Protein AF-A0A2V8NR84-F1 (afdb_monomer_lite)

Foldseek 3Di:
DDPVLVVLLVVLQVLLVVLCVQLVVCVVVVNNVSNVVSNVSSVVSVVVSVCSVVVDPDDDPPPPPPPCPDDPDPDDDDDD

Structure (mmCIF, N/CA/C/O backbone):
data_AF-A0A2V8NR84-F1
#
_entry.id   AF-A0A2V8NR84-F1
#
loop_
_atom_site.group_PDB
_atom_site.id
_atom_site.type_symbol
_atom_site.label_atom_id
_atom_site.label_alt_id
_atom_site.label_comp_id
_atom_site.label_asym_id
_atom_site.label_entity_id
_atom_site.label_seq_id
_atom_site.pdbx_PDB_ins_code
_atom_site.Cartn_x
_atom_site.Cartn_y
_atom_site.Cartn_z
_atom_site.occupancy
_atom_site.B_iso_or_equiv
_atom_site.auth_seq_id
_atom_site.auth_comp_id
_atom_site.auth_asym_id
_atom_site.auth_atom_id
_atom_site.pdbx_PDB_model_num
ATOM 1 N N . MET A 1 1 ? -15.097 -0.859 19.060 1.00 70.69 1 MET A N 1
ATOM 2 C CA . MET A 1 1 ? -14.764 -0.214 17.781 1.00 70.69 1 MET A CA 1
ATOM 3 C C . MET A 1 1 ? -16.057 0.340 17.223 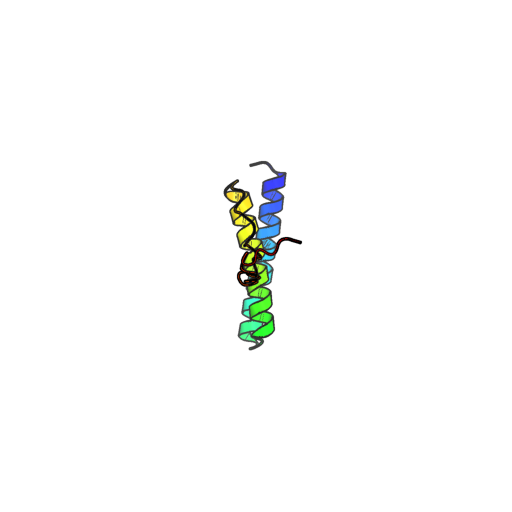1.00 70.69 1 MET A C 1
ATOM 5 O O . MET A 1 1 ? -17.030 -0.400 17.189 1.00 70.69 1 MET A O 1
ATOM 9 N N . ASP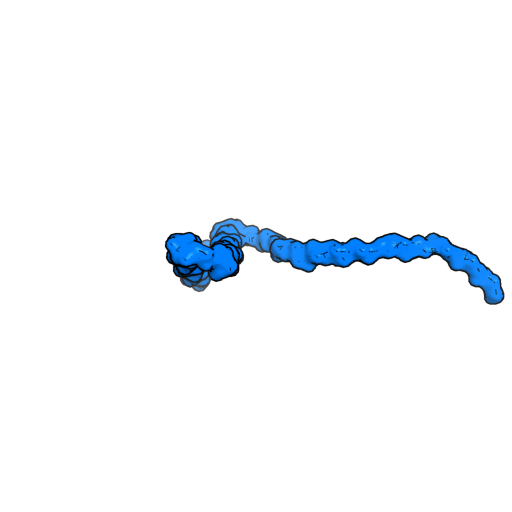 A 1 2 ? -16.105 1.639 16.958 1.00 87.31 2 ASP A N 1
ATOM 10 C CA . ASP A 1 2 ? -17.291 2.333 16.449 1.00 87.31 2 ASP A CA 1
ATOM 11 C C . ASP A 1 2 ? -17.445 2.161 14.927 1.00 87.31 2 ASP A C 1
ATOM 13 O O . ASP A 1 2 ? -16.472 1.876 14.224 1.00 87.31 2 ASP A O 1
ATOM 17 N N . ASP A 1 3 ? -18.673 2.338 14.426 1.00 88.56 3 ASP A N 1
ATOM 18 C CA . ASP A 1 3 ? -19.020 2.144 13.009 1.00 88.56 3 ASP A CA 1
ATOM 19 C C . ASP A 1 3 ? -18.199 3.046 12.078 1.00 88.56 3 ASP A C 1
ATOM 21 O O . ASP A 1 3 ? -17.825 2.637 10.978 1.00 88.56 3 ASP A O 1
ATOM 25 N N . HIS A 1 4 ? -17.851 4.248 12.540 1.00 87.88 4 HIS A N 1
ATOM 26 C CA . HIS A 1 4 ? -17.031 5.184 11.781 1.00 87.88 4 HIS A CA 1
ATOM 27 C C . HIS A 1 4 ? -15.581 4.693 11.646 1.00 87.88 4 HIS A C 1
ATOM 29 O O . HIS A 1 4 ? -15.023 4.692 10.549 1.00 87.88 4 HIS A O 1
ATOM 35 N N . THR A 1 5 ? -14.980 4.196 12.728 1.00 88.88 5 THR A N 1
ATOM 36 C CA . THR A 1 5 ? -13.655 3.558 12.693 1.00 88.88 5 THR A CA 1
ATOM 37 C C . THR A 1 5 ? -13.659 2.306 11.806 1.00 88.88 5 THR A C 1
ATOM 39 O O . THR A 1 5 ? -12.702 2.071 11.066 1.00 88.88 5 THR A O 1
ATOM 42 N N . GLN A 1 6 ? -14.743 1.522 11.804 1.00 90.38 6 GLN A N 1
ATOM 43 C CA . GLN A 1 6 ? -14.893 0.366 10.909 1.00 90.38 6 GLN A CA 1
ATOM 44 C C . GLN A 1 6 ? -14.951 0.764 9.432 1.00 90.38 6 GLN A C 1
ATOM 46 O O . GLN A 1 6 ? -14.302 0.126 8.599 1.00 90.38 6 GLN A O 1
ATOM 51 N N . GLU A 1 7 ? -15.687 1.823 9.102 1.00 93.62 7 GLU A N 1
ATOM 52 C CA . GLU A 1 7 ? -15.751 2.368 7.747 1.00 93.62 7 GLU A CA 1
ATOM 53 C C . GLU A 1 7 ? -14.378 2.874 7.277 1.00 93.62 7 GLU A C 1
ATOM 55 O O . GLU A 1 7 ? -13.939 2.536 6.174 1.00 93.62 7 GLU A O 1
ATOM 60 N N . GLN A 1 8 ? -13.647 3.594 8.137 1.00 92.06 8 GLN A N 1
ATOM 61 C CA . GLN A 1 8 ? -12.286 4.045 7.832 1.00 92.06 8 GLN A CA 1
ATOM 62 C C . GLN A 1 8 ? -11.329 2.874 7.585 1.00 92.06 8 GLN A C 1
ATOM 64 O O . GLN A 1 8 ? -10.568 2.894 6.616 1.00 92.06 8 GLN A O 1
ATOM 69 N N . ILE A 1 9 ? -11.379 1.826 8.414 1.00 92.69 9 ILE A N 1
ATOM 70 C CA . ILE A 1 9 ? -10.554 0.626 8.215 1.00 92.69 9 ILE A CA 1
ATOM 71 C C . ILE A 1 9 ? -10.854 -0.026 6.867 1.00 92.69 9 ILE A C 1
ATOM 73 O O . ILE A 1 9 ? -9.927 -0.391 6.141 1.00 92.69 9 ILE A O 1
ATOM 77 N N . ASN A 1 10 ? -12.130 -0.138 6.500 1.00 95.31 10 ASN A N 1
ATOM 78 C CA . ASN A 1 10 ? -12.523 -0.710 5.217 1.00 95.31 10 ASN A CA 1
ATOM 79 C C . ASN A 1 10 ? -12.003 0.129 4.039 1.00 95.31 10 ASN A C 1
ATOM 81 O O . ASN A 1 10 ? -11.476 -0.433 3.078 1.00 95.31 10 ASN A O 1
ATOM 85 N N . LEU A 1 11 ? -12.069 1.460 4.139 1.00 95.75 11 LEU A N 1
ATOM 86 C CA . LEU A 1 11 ? -11.523 2.370 3.132 1.00 95.75 11 LEU A CA 1
ATOM 87 C C . LEU A 1 11 ? -10.003 2.200 2.975 1.00 95.75 11 LEU A C 1
ATOM 89 O O . LEU A 1 11 ? -9.498 2.052 1.861 1.00 95.75 11 LEU A O 1
ATOM 93 N N . TYR A 1 12 ? -9.257 2.189 4.083 1.00 95.00 12 TYR A N 1
ATOM 94 C CA . TYR A 1 12 ? -7.803 2.033 4.037 1.00 95.00 12 TYR A CA 1
ATOM 95 C C . TYR A 1 12 ? -7.377 0.645 3.549 1.00 95.00 12 TYR A C 1
ATOM 97 O O . TYR A 1 12 ? -6.403 0.544 2.803 1.00 95.00 12 TYR A O 1
ATOM 105 N N . ARG A 1 13 ? -8.127 -0.414 3.879 1.00 95.12 13 ARG A N 1
ATOM 106 C CA . ARG A 1 13 ? -7.914 -1.757 3.314 1.00 95.12 13 ARG A CA 1
ATOM 107 C C . ARG A 1 13 ? -8.102 -1.779 1.804 1.00 95.12 13 ARG A C 1
ATOM 109 O O . ARG A 1 13 ? -7.238 -2.307 1.109 1.00 95.12 13 ARG A O 1
ATOM 116 N N . ALA A 1 14 ? -9.185 -1.185 1.303 1.00 96.94 14 ALA A N 1
ATOM 117 C CA . ALA A 1 14 ? -9.451 -1.115 -0.131 1.00 96.94 14 ALA A CA 1
ATOM 118 C C . ALA A 1 14 ? -8.330 -0.370 -0.876 1.00 96.94 14 ALA A C 1
ATOM 120 O O . ALA A 1 14 ? -7.856 -0.832 -1.913 1.00 96.94 14 ALA A O 1
ATOM 121 N N . ASN A 1 15 ? -7.834 0.734 -0.307 1.00 96.00 15 ASN A N 1
ATOM 122 C CA . ASN A 1 15 ? -6.692 1.459 -0.866 1.00 96.00 15 ASN A CA 1
ATOM 123 C C . ASN A 1 15 ? -5.406 0.622 -0.837 1.00 96.00 15 ASN A C 1
ATOM 125 O O . ASN A 1 15 ? -4.706 0.550 -1.845 1.00 96.00 15 ASN A O 1
ATOM 129 N N . ALA A 1 16 ? -5.101 -0.046 0.281 1.00 95.88 16 ALA A N 1
ATOM 130 C CA . ALA A 1 16 ? -3.925 -0.909 0.389 1.00 95.88 16 ALA A CA 1
ATOM 131 C C . ALA A 1 16 ? -3.934 -2.026 -0.667 1.00 95.88 16 ALA A C 1
ATOM 133 O O . ALA A 1 16 ? -2.908 -2.282 -1.295 1.00 95.88 16 ALA A O 1
ATOM 134 N N . GLN A 1 17 ? -5.094 -2.651 -0.889 1.00 97.44 17 GLN A N 1
ATOM 135 C CA . GLN A 1 17 ? -5.282 -3.674 -1.918 1.00 97.44 17 GLN A CA 1
ATOM 136 C C . GLN A 1 17 ? -5.092 -3.101 -3.322 1.00 97.44 17 GLN A C 1
ATOM 138 O O . GLN A 1 17 ? -4.269 -3.614 -4.070 1.00 97.44 17 GLN A O 1
ATOM 143 N N . SER A 1 18 ? -5.756 -1.987 -3.640 1.00 97.88 18 SER A N 1
ATOM 144 C CA . SER A 1 18 ? -5.646 -1.327 -4.947 1.00 97.88 18 SER A CA 1
ATOM 145 C C . SER A 1 18 ? -4.195 -0.977 -5.309 1.00 97.88 18 SER A C 1
ATOM 147 O O . SER A 1 18 ? -3.726 -1.277 -6.408 1.00 97.88 18 SER A O 1
ATOM 149 N N . PHE A 1 19 ? -3.432 -0.415 -4.364 1.00 97.12 19 PHE A N 1
ATOM 150 C CA . PHE A 1 19 ? -2.011 -0.131 -4.586 1.00 97.12 19 PHE A CA 1
ATOM 151 C C . PHE A 1 19 ? -1.143 -1.392 -4.640 1.00 97.12 19 PHE A C 1
ATOM 153 O O . PHE A 1 19 ? -0.143 -1.405 -5.358 1.00 97.12 19 PHE A O 1
ATOM 160 N N . GLY A 1 20 ? -1.509 -2.451 -3.916 1.00 97.50 20 GLY A N 1
ATOM 161 C CA . GLY A 1 20 ? -0.860 -3.757 -4.024 1.00 97.50 20 GLY A CA 1
ATOM 162 C C . GLY A 1 20 ? -1.032 -4.361 -5.418 1.00 97.50 20 GLY A C 1
ATOM 163 O O . GLY A 1 20 ? -0.048 -4.758 -6.040 1.00 97.50 20 GLY A O 1
ATOM 164 N N . ASP A 1 21 ? -2.251 -4.335 -5.948 1.00 98.12 21 ASP A N 1
ATOM 165 C CA . ASP A 1 21 ? -2.564 -4.822 -7.292 1.00 98.12 21 ASP A CA 1
ATOM 166 C C . ASP A 1 21 ? -1.843 -3.995 -8.364 1.00 98.12 21 ASP A C 1
ATOM 168 O O . ASP A 1 21 ? -1.226 -4.552 -9.275 1.00 98.12 21 ASP A O 1
ATOM 172 N N . ALA A 1 22 ? -1.824 -2.666 -8.215 1.00 97.56 22 ALA A N 1
ATOM 173 C CA . ALA A 1 22 ? -1.065 -1.779 -9.093 1.00 97.56 22 ALA A CA 1
ATOM 174 C C . ALA A 1 22 ? 0.447 -2.054 -9.036 1.00 97.56 22 ALA A C 1
ATOM 176 O O . ALA A 1 22 ? 1.130 -1.980 -10.059 1.00 97.56 22 ALA A O 1
ATOM 177 N N . ALA A 1 23 ? 0.985 -2.398 -7.860 1.00 97.62 23 ALA A N 1
ATOM 178 C CA . ALA A 1 23 ? 2.384 -2.780 -7.726 1.00 97.62 23 ALA A CA 1
ATOM 179 C C . ALA A 1 23 ? 2.686 -4.083 -8.473 1.00 97.62 23 ALA A C 1
ATOM 181 O O . ALA A 1 23 ? 3.687 -4.146 -9.184 1.00 97.62 23 ALA A O 1
ATOM 182 N N . LEU A 1 24 ? 1.820 -5.094 -8.351 1.00 97.94 24 LEU A N 1
ATOM 183 C CA . LEU A 1 24 ? 1.965 -6.368 -9.059 1.00 97.94 24 LEU A CA 1
ATOM 184 C C . LEU A 1 24 ? 1.874 -6.186 -10.578 1.00 97.94 24 LEU A C 1
ATOM 186 O O . LEU A 1 24 ? 2.707 -6.721 -11.308 1.00 97.94 24 LEU A O 1
ATOM 190 N N . ASP A 1 25 ? 0.918 -5.393 -11.061 1.00 98.19 25 ASP A N 1
ATOM 191 C CA . ASP A 1 25 ? 0.796 -5.072 -12.486 1.00 98.19 25 ASP A CA 1
ATOM 192 C C . ASP A 1 25 ? 2.035 -4.320 -13.004 1.00 98.19 25 ASP A C 1
ATOM 194 O O . ASP A 1 25 ? 2.601 -4.680 -14.037 1.00 98.19 25 ASP A O 1
ATOM 198 N N . ALA A 1 26 ? 2.544 -3.343 -12.247 1.00 97.50 26 ALA A N 1
ATOM 199 C CA . ALA A 1 26 ? 3.781 -2.645 -12.589 1.00 97.50 26 ALA A CA 1
ATOM 200 C C . ALA A 1 26 ? 5.003 -3.585 -12.615 1.00 97.50 26 ALA A C 1
ATOM 202 O O . ALA A 1 26 ? 5.816 -3.500 -13.537 1.00 97.50 26 ALA A O 1
ATOM 203 N N . MET A 1 27 ? 5.112 -4.527 -11.666 1.00 96.19 27 MET A N 1
ATOM 204 C CA . MET A 1 27 ? 6.162 -5.557 -11.677 1.00 96.19 27 MET A CA 1
ATOM 205 C C . MET A 1 27 ? 6.066 -6.444 -12.918 1.00 96.19 27 MET A C 1
ATOM 207 O O . MET A 1 27 ? 7.080 -6.677 -13.573 1.00 96.19 27 MET A O 1
ATOM 211 N N . ASN A 1 28 ? 4.858 -6.885 -13.279 1.00 97.75 28 ASN A N 1
ATOM 212 C CA . ASN A 1 28 ? 4.619 -7.710 -14.467 1.00 97.75 28 ASN A CA 1
ATOM 213 C C . ASN A 1 28 ? 4.995 -6.984 -15.767 1.00 97.75 28 ASN A C 1
ATOM 215 O O . ASN A 1 28 ? 5.439 -7.614 -16.724 1.00 97.75 28 ASN A O 1
ATOM 219 N N . ARG A 1 29 ? 4.859 -5.655 -15.794 1.00 97.31 29 ARG A N 1
ATOM 220 C CA . ARG A 1 29 ? 5.269 -4.796 -16.917 1.00 97.31 29 ARG A CA 1
ATOM 221 C C . ARG A 1 29 ? 6.761 -4.441 -16.905 1.00 97.31 29 ARG A C 1
ATOM 223 O O . ARG A 1 29 ? 7.234 -3.809 -17.846 1.00 97.31 29 ARG A O 1
ATOM 230 N N . GLY A 1 30 ? 7.498 -4.818 -15.860 1.00 97.81 30 GLY A N 1
ATOM 231 C CA . GLY A 1 30 ? 8.906 -4.464 -15.675 1.00 97.81 30 GLY A CA 1
ATOM 232 C C . GLY A 1 30 ? 9.143 -3.023 -15.209 1.00 97.81 30 GLY A C 1
ATOM 233 O O . GLY A 1 30 ? 10.292 -2.585 -15.151 1.00 97.81 30 GLY A O 1
ATOM 234 N N . ASP A 1 31 ? 8.094 -2.282 -14.841 1.00 97.44 31 ASP A N 1
ATOM 235 C CA . ASP A 1 31 ? 8.218 -0.932 -14.288 1.00 97.44 31 ASP A CA 1
ATOM 236 C C . ASP A 1 31 ? 8.495 -0.996 -12.780 1.00 97.44 31 ASP A C 1
ATOM 238 O O . ASP A 1 31 ? 7.619 -0.858 -11.922 1.00 97.44 31 ASP A O 1
ATOM 242 N N . ILE A 1 32 ? 9.766 -1.226 -12.449 1.00 96.44 32 ILE A N 1
ATOM 243 C CA . ILE A 1 32 ? 10.230 -1.372 -11.065 1.00 96.44 32 ILE A CA 1
ATOM 244 C C . ILE A 1 32 ? 10.048 -0.077 -10.254 1.00 96.44 32 ILE A C 1
ATOM 246 O O . ILE A 1 32 ? 9.833 -0.132 -9.039 1.00 96.44 32 ILE A O 1
ATOM 250 N N . GLY A 1 33 ? 10.130 1.090 -10.901 1.00 97.44 33 GLY A N 1
ATOM 251 C CA . GLY A 1 33 ? 9.962 2.388 -10.245 1.00 97.44 33 GLY A CA 1
ATOM 252 C C . GLY A 1 33 ? 8.526 2.596 -9.773 1.00 97.44 33 GLY A C 1
ATOM 253 O O . GLY A 1 33 ? 8.289 2.918 -8.599 1.00 97.44 33 GLY A O 1
ATOM 254 N N . LEU A 1 34 ? 7.570 2.332 -10.664 1.00 96.75 34 LEU A N 1
ATOM 255 C CA . LEU A 1 34 ? 6.150 2.375 -10.345 1.00 96.75 34 LEU A CA 1
ATOM 256 C C . LEU A 1 34 ? 5.779 1.298 -9.321 1.00 96.75 34 LEU A C 1
ATOM 258 O O . LEU A 1 34 ? 5.143 1.613 -8.315 1.00 96.75 34 LEU A O 1
ATOM 262 N N . ALA A 1 35 ? 6.263 0.066 -9.502 1.00 97.44 35 ALA A N 1
ATOM 263 C CA . ALA A 1 35 ? 6.030 -1.035 -8.570 1.00 97.44 35 ALA A CA 1
ATOM 264 C C . ALA A 1 35 ? 6.487 -0.705 -7.145 1.00 97.44 35 ALA A C 1
ATOM 266 O O . ALA A 1 35 ? 5.762 -0.944 -6.176 1.00 97.44 35 ALA A O 1
ATOM 267 N N . ARG A 1 36 ? 7.679 -0.113 -6.999 1.00 96.81 36 ARG A N 1
ATOM 268 C CA . ARG A 1 36 ? 8.216 0.304 -5.697 1.00 96.81 36 ARG A CA 1
ATOM 269 C C . ARG A 1 36 ? 7.359 1.393 -5.061 1.00 96.81 36 ARG A C 1
ATOM 271 O O . ARG A 1 36 ? 7.117 1.344 -3.856 1.00 96.81 36 ARG A O 1
ATOM 278 N N . THR A 1 37 ? 6.930 2.374 -5.848 1.00 97.12 37 THR A N 1
ATOM 279 C CA . THR A 1 37 ? 6.100 3.482 -5.361 1.00 97.12 37 THR A CA 1
ATOM 280 C C . THR A 1 37 ? 4.740 2.974 -4.889 1.00 97.12 37 THR A C 1
ATOM 282 O O . THR A 1 37 ? 4.352 3.245 -3.753 1.00 97.12 37 THR A O 1
ATOM 285 N N . ALA A 1 38 ? 4.070 2.160 -5.705 1.00 96.50 38 ALA A N 1
ATOM 286 C CA . ALA A 1 38 ? 2.789 1.552 -5.366 1.00 96.50 38 ALA A CA 1
ATOM 287 C C . ALA A 1 38 ? 2.903 0.636 -4.132 1.00 96.50 38 ALA A C 1
ATOM 289 O O . ALA A 1 38 ? 2.114 0.758 -3.198 1.00 96.50 38 ALA A O 1
ATOM 290 N N . SER A 1 39 ? 3.965 -0.175 -4.038 1.00 96.19 39 SER A N 1
ATOM 291 C CA . SER A 1 39 ? 4.225 -1.024 -2.862 1.00 96.19 39 SER A CA 1
ATOM 292 C C . SER A 1 39 ? 4.389 -0.214 -1.571 1.00 96.19 39 SER A C 1
ATOM 294 O O . SER A 1 39 ? 3.895 -0.614 -0.517 1.00 96.19 39 SER A O 1
ATOM 296 N N . ARG A 1 40 ? 5.074 0.940 -1.626 1.00 96.62 40 ARG A N 1
ATOM 297 C CA . ARG A 1 40 ? 5.224 1.826 -0.458 1.00 96.62 40 ARG A CA 1
ATOM 298 C C . ARG A 1 40 ? 3.883 2.400 -0.016 1.00 96.62 40 ARG A C 1
ATOM 300 O O . ARG A 1 40 ? 3.623 2.428 1.183 1.00 96.62 40 ARG A O 1
ATOM 307 N N . GLN A 1 41 ? 3.041 2.821 -0.958 1.00 96.62 41 GLN A N 1
ATOM 308 C CA . GLN A 1 41 ? 1.707 3.340 -0.646 1.00 96.62 41 GLN A CA 1
ATOM 309 C C . GLN A 1 41 ? 0.810 2.246 -0.055 1.00 96.62 41 GLN A C 1
ATOM 311 O O . GLN A 1 41 ? 0.204 2.459 0.994 1.00 96.62 41 GLN A O 1
ATOM 316 N N . ALA A 1 42 ? 0.814 1.040 -0.633 1.00 95.50 42 ALA A N 1
ATOM 317 C CA . ALA A 1 42 ? 0.101 -0.112 -0.083 1.00 95.50 42 ALA A CA 1
ATOM 318 C C . ALA A 1 42 ? 0.520 -0.407 1.369 1.00 95.50 42 ALA A C 1
ATOM 320 O O . ALA A 1 42 ? -0.326 -0.560 2.251 1.00 95.50 42 ALA A O 1
ATOM 321 N N . ALA A 1 43 ? 1.830 -0.405 1.641 1.00 94.50 43 ALA A N 1
ATOM 322 C CA . ALA A 1 43 ? 2.367 -0.622 2.981 1.00 94.50 43 ALA A CA 1
ATOM 323 C C . ALA A 1 43 ? 1.984 0.491 3.973 1.00 94.50 43 ALA A C 1
ATOM 325 O O . ALA A 1 43 ? 1.739 0.201 5.143 1.00 94.50 43 ALA A O 1
ATOM 326 N N . GLN A 1 44 ? 1.917 1.753 3.535 1.00 95.06 44 GLN A N 1
ATOM 327 C CA . GLN A 1 44 ? 1.468 2.864 4.382 1.00 95.06 44 GLN A CA 1
ATOM 328 C C . GLN A 1 44 ? 0.011 2.678 4.814 1.00 95.06 44 GLN A C 1
ATOM 330 O O . GLN A 1 44 ? -0.280 2.751 6.007 1.00 95.06 44 GLN A O 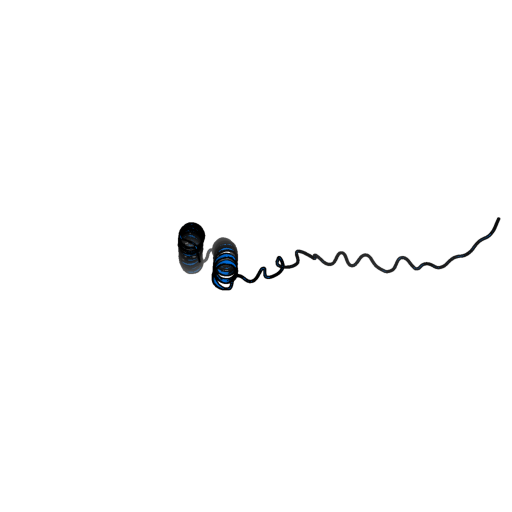1
ATOM 335 N N . TYR A 1 45 ? -0.889 2.361 3.881 1.00 93.25 45 TYR A N 1
ATOM 336 C CA . TYR A 1 45 ? -2.292 2.115 4.215 1.00 93.25 45 TYR A CA 1
ATOM 337 C C . TYR A 1 45 ? -2.482 0.870 5.083 1.00 93.25 45 TYR A C 1
ATOM 339 O O . TYR A 1 45 ? -3.243 0.915 6.047 1.00 93.25 45 TYR A O 1
ATOM 347 N N . ALA A 1 46 ? -1.743 -0.211 4.817 1.00 92.44 46 ALA A N 1
ATOM 348 C CA . ALA A 1 46 ? -1.777 -1.408 5.655 1.00 92.44 46 ALA A CA 1
ATOM 349 C C . ALA A 1 46 ? -1.348 -1.112 7.104 1.00 92.44 46 ALA A C 1
ATOM 351 O O . ALA A 1 46 ? -1.977 -1.598 8.041 1.00 92.44 46 ALA A O 1
ATOM 352 N N . ARG A 1 47 ? -0.331 -0.262 7.309 1.00 91.94 47 ARG A N 1
ATOM 353 C CA . ARG A 1 47 ? 0.069 0.179 8.657 1.00 91.94 47 ARG A CA 1
ATOM 354 C C . ARG A 1 47 ? -1.034 0.966 9.357 1.00 91.94 47 ARG A C 1
ATOM 356 O O . ARG A 1 47 ? -1.283 0.707 10.528 1.00 91.94 47 ARG A O 1
ATOM 363 N N . ILE A 1 48 ? -1.707 1.879 8.654 1.00 91.19 48 ILE A N 1
ATOM 364 C CA . ILE A 1 48 ? -2.831 2.647 9.216 1.00 91.19 48 ILE A CA 1
ATOM 365 C C . ILE A 1 48 ? -3.956 1.700 9.650 1.00 91.19 48 ILE A C 1
ATOM 367 O O . ILE A 1 48 ? -4.472 1.833 10.755 1.00 91.19 48 ILE A O 1
ATOM 371 N N . VAL A 1 49 ? -4.292 0.702 8.826 1.00 92.50 49 VAL A N 1
ATOM 372 C CA . VAL A 1 49 ? -5.273 -0.336 9.183 1.00 92.50 49 VAL A CA 1
ATOM 373 C C . VAL A 1 49 ? -4.862 -1.045 10.472 1.00 92.50 49 VAL A C 1
ATOM 375 O O . VAL A 1 49 ? -5.650 -1.093 11.409 1.00 92.50 49 VAL A O 1
ATOM 378 N N . MET A 1 50 ? -3.618 -1.524 10.563 1.00 89.75 50 MET A N 1
ATOM 379 C CA . MET A 1 50 ? -3.125 -2.211 11.764 1.00 89.75 50 MET A CA 1
ATOM 380 C C . MET 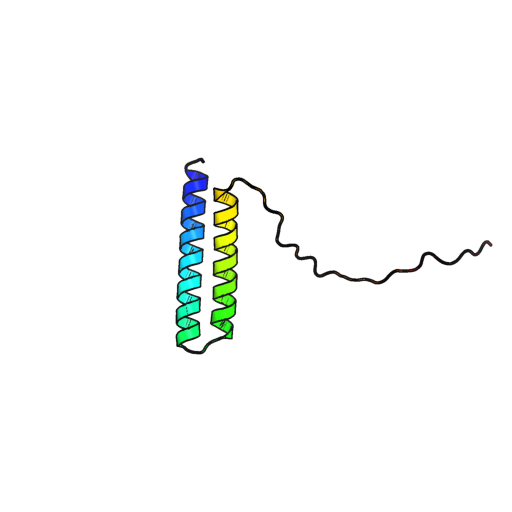A 1 50 ? -3.167 -1.316 13.015 1.00 89.75 50 MET A C 1
ATOM 382 O O . MET A 1 50 ? -3.480 -1.796 14.104 1.00 89.75 50 MET A O 1
ATOM 386 N N . GLN A 1 51 ? -2.887 -0.017 12.874 1.00 88.19 51 GLN A N 1
ATOM 387 C CA . GLN A 1 51 ? -2.975 0.957 13.971 1.00 88.19 51 GLN A CA 1
ATOM 388 C C . GLN A 1 51 ? -4.420 1.167 14.437 1.00 88.19 51 GLN A C 1
ATOM 390 O O . GLN A 1 51 ? -4.697 1.160 15.635 1.00 88.19 51 GLN A O 1
ATOM 395 N N . LEU A 1 52 ? -5.356 1.311 13.499 1.00 88.25 52 LEU A N 1
ATOM 396 C CA . LEU A 1 52 ? -6.774 1.472 13.818 1.00 88.25 52 LEU A CA 1
ATOM 397 C C . LEU A 1 52 ? -7.364 0.199 14.448 1.00 88.25 52 LEU A C 1
ATOM 399 O O . LEU A 1 52 ? -8.167 0.299 15.372 1.00 88.25 52 LEU A O 1
ATOM 403 N N . GLU A 1 53 ? -6.946 -0.987 13.995 1.00 88.44 53 GLU A N 1
ATOM 404 C CA . GLU A 1 53 ? -7.427 -2.273 14.525 1.00 88.44 53 GLU A CA 1
ATOM 405 C C . GLU A 1 53 ? -6.877 -2.590 15.918 1.00 88.44 53 GLU A C 1
ATOM 407 O O . GLU A 1 53 ? -7.586 -3.160 16.746 1.00 88.44 53 GLU A O 1
ATOM 412 N N . SER A 1 54 ? -5.623 -2.224 16.192 1.00 86.25 54 SER A N 1
ATOM 413 C CA . SER A 1 54 ? -4.996 -2.452 17.501 1.00 86.25 54 SER A CA 1
ATOM 414 C C . SER A 1 54 ? -5.442 -1.444 18.561 1.00 86.25 54 SER A C 1
ATOM 416 O O . SER A 1 54 ? -5.291 -1.708 19.753 1.00 86.25 54 SER A O 1
ATOM 418 N N . GLY A 1 55 ? -5.964 -0.280 18.156 1.00 74.12 55 GLY A N 1
ATOM 419 C CA . GLY A 1 55 ? 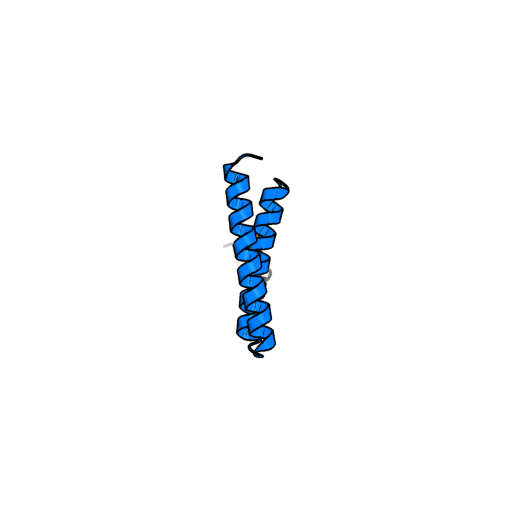-6.218 0.840 19.066 1.00 74.12 55 GLY A CA 1
ATOM 420 C C . GLY A 1 55 ? -4.936 1.429 19.674 1.00 74.12 55 GLY A C 1
ATOM 421 O O . GLY A 1 55 ? -5.008 2.329 20.513 1.00 74.12 55 GLY A O 1
ATOM 422 N N . GLU A 1 56 ? -3.761 0.948 19.253 1.00 65.25 56 GLU A N 1
ATOM 423 C CA . GLU A 1 56 ? -2.466 1.464 19.666 1.00 65.25 56 GLU A CA 1
ATOM 424 C C . GLU A 1 56 ? -2.043 2.599 18.732 1.00 65.25 56 GLU A C 1
ATOM 426 O O . GLU A 1 56 ? -1.857 2.429 17.525 1.00 65.25 56 GLU A O 1
ATOM 431 N N . LYS A 1 57 ? -1.801 3.777 19.318 1.00 56.25 57 LYS A N 1
ATOM 432 C CA . LYS A 1 57 ? -1.014 4.836 18.680 1.00 56.25 57 LYS A CA 1
ATOM 433 C C . LYS A 1 57 ? 0.428 4.341 18.544 1.00 56.25 57 LYS A C 1
ATOM 435 O O . LYS A 1 57 ? 1.263 4.625 19.399 1.00 56.25 57 LYS A O 1
ATOM 440 N N . GLN A 1 58 ? 0.742 3.602 17.486 1.00 56.88 58 GLN A N 1
ATOM 441 C CA . GLN A 1 58 ? 2.142 3.353 17.166 1.00 56.88 58 GLN A CA 1
ATOM 442 C C . GLN A 1 58 ? 2.729 4.601 16.512 1.00 56.88 58 GLN A C 1
ATOM 444 O O . GLN A 1 58 ? 2.247 5.078 15.483 1.00 56.88 58 GLN A O 1
ATOM 449 N N . VAL A 1 59 ? 3.729 5.132 17.219 1.00 56.12 59 VAL A N 1
ATOM 450 C CA . VAL A 1 59 ? 4.611 6.254 16.897 1.00 56.12 59 VAL A CA 1
ATOM 451 C C . VAL A 1 59 ? 4.816 6.349 15.389 1.00 56.12 59 VAL A C 1
ATOM 453 O O . VAL A 1 59 ? 5.077 5.338 14.732 1.00 56.12 59 VAL A O 1
ATOM 456 N N . ALA A 1 60 ? 4.661 7.566 14.855 1.00 42.31 60 ALA A N 1
ATOM 457 C CA . ALA A 1 60 ? 4.974 7.871 13.466 1.00 42.31 60 ALA A CA 1
ATOM 458 C C . ALA A 1 60 ? 6.288 7.171 13.093 1.00 42.31 60 ALA A C 1
ATOM 460 O O . ALA A 1 60 ?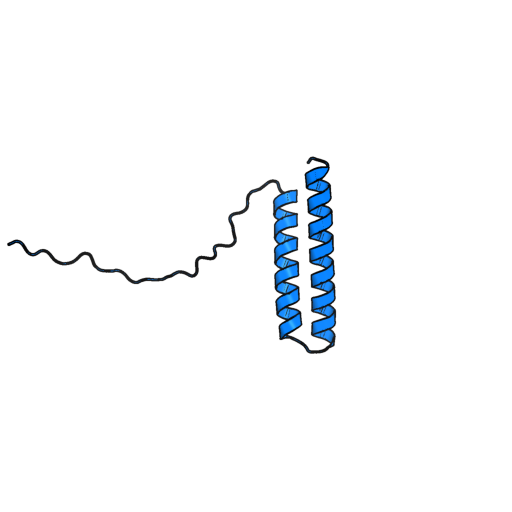 7.202 7.186 13.922 1.00 42.31 60 ALA A O 1
ATOM 461 N N . PRO A 1 61 ? 6.393 6.535 11.908 1.00 50.97 61 PRO A N 1
ATOM 462 C CA . PRO A 1 61 ? 7.690 6.055 11.454 1.00 50.97 61 PRO A CA 1
ATOM 463 C C . PRO A 1 61 ? 8.601 7.263 11.569 1.00 50.97 61 PRO A C 1
ATOM 465 O O . PRO A 1 61 ? 8.283 8.288 10.968 1.00 50.97 61 PRO A O 1
ATOM 468 N N . GLU A 1 62 ? 9.596 7.202 12.454 1.00 48.31 62 GLU A N 1
ATOM 469 C CA . GLU A 1 62 ? 10.426 8.363 12.689 1.00 48.31 62 GLU A CA 1
ATOM 470 C C . GLU A 1 62 ? 11.013 8.744 11.336 1.00 48.31 62 GLU A C 1
ATOM 472 O O . GLU A 1 62 ? 11.909 8.088 10.816 1.00 48.31 62 GLU A O 1
ATOM 477 N N . ASP A 1 63 ? 10.510 9.844 10.785 1.00 40.47 63 ASP A N 1
ATOM 478 C CA . ASP A 1 63 ? 11.186 10.655 9.788 1.00 40.47 63 ASP A CA 1
ATOM 479 C C . ASP A 1 63 ? 12.324 11.422 10.486 1.00 40.47 63 ASP A C 1
ATOM 481 O O . ASP A 1 63 ? 12.642 12.564 10.166 1.00 40.47 63 ASP A O 1
ATOM 485 N N . ARG A 1 64 ? 12.968 10.785 11.479 1.00 39.47 64 ARG A N 1
ATOM 486 C CA . ARG A 1 64 ? 14.355 11.054 11.794 1.00 39.47 64 ARG A CA 1
ATOM 487 C C . ARG A 1 64 ? 15.151 10.462 10.643 1.00 39.47 64 ARG A C 1
ATOM 489 O O . ARG A 1 64 ? 15.780 9.415 10.737 1.00 39.47 64 ARG A O 1
ATOM 496 N N . VAL A 1 65 ? 15.196 11.231 9.561 1.00 39.22 65 VAL A N 1
ATOM 497 C CA . VAL A 1 65 ? 16.511 11.616 9.074 1.00 39.22 65 VAL A CA 1
ATOM 498 C C . VAL A 1 65 ? 17.254 12.090 10.320 1.00 39.22 65 VAL A C 1
ATOM 500 O O . VAL A 1 65 ? 16.967 13.155 10.863 1.00 39.22 65 VAL A O 1
ATOM 503 N N . GLU A 1 66 ? 18.113 11.229 10.856 1.00 45.12 66 GLU A N 1
ATOM 504 C CA . GLU A 1 66 ? 19.192 11.662 11.719 1.00 45.12 66 GLU A CA 1
ATOM 505 C C . GLU A 1 66 ? 19.917 12.764 10.940 1.00 45.12 66 GLU A C 1
ATOM 507 O O . GLU A 1 66 ? 20.782 12.506 10.107 1.00 45.12 66 GLU A O 1
ATOM 512 N N . GLN A 1 67 ? 19.559 14.025 11.185 1.00 40.84 67 GLN A N 1
ATOM 513 C CA . GLN A 1 67 ? 20.564 15.068 11.176 1.00 40.84 67 GLN A CA 1
ATOM 514 C C . GLN A 1 67 ? 21.488 14.715 12.336 1.00 40.84 67 GLN A C 1
ATOM 516 O O . GLN A 1 67 ? 21.344 15.190 13.459 1.00 40.84 67 GLN A O 1
ATOM 521 N N . SER A 1 68 ? 22.417 13.802 12.059 1.00 44.06 68 SER A N 1
ATOM 522 C CA . SER A 1 68 ? 23.705 13.758 12.720 1.00 44.06 68 SER A CA 1
ATOM 523 C C . SER A 1 68 ? 24.392 15.087 12.405 1.00 44.06 68 SER A C 1
ATOM 525 O O . SER A 1 68 ? 25.254 15.162 11.533 1.00 44.06 68 SER A O 1
ATOM 527 N N . GLU A 1 69 ? 23.965 16.167 13.057 1.00 43.66 69 GLU A N 1
ATOM 528 C CA . GLU A 1 69 ? 24.843 17.311 13.218 1.00 43.66 69 GLU A CA 1
ATOM 529 C C . GLU A 1 69 ? 25.810 16.961 14.355 1.00 43.66 69 GLU A C 1
ATOM 531 O O . GLU A 1 69 ? 25.375 16.621 15.461 1.00 43.66 69 GLU A O 1
ATOM 536 N N . PRO A 1 70 ? 27.118 16.923 14.058 1.00 43.44 70 PRO A N 1
ATOM 537 C CA . PRO A 1 70 ? 28.131 16.458 14.983 1.00 43.44 70 PRO A CA 1
ATOM 538 C C . PRO A 1 70 ? 28.265 17.429 16.152 1.00 43.44 70 PRO A C 1
ATOM 540 O O . PRO A 1 70 ? 28.102 18.638 16.002 1.00 43.44 70 PRO A O 1
ATOM 543 N N . GLU A 1 71 ? 28.610 16.860 17.304 1.00 51.47 71 GLU A N 1
ATOM 544 C CA . GLU A 1 71 ? 29.122 17.523 18.498 1.00 51.47 71 GLU A CA 1
ATOM 545 C C . GLU A 1 71 ? 29.824 18.860 18.201 1.00 51.47 71 GLU A C 1
ATOM 547 O O . GLU A 1 71 ? 31.021 18.918 17.914 1.00 51.47 71 GLU A O 1
ATOM 552 N N . ALA A 1 72 ? 29.102 19.970 18.367 1.00 43.97 72 ALA A N 1
ATOM 553 C CA . ALA A 1 72 ? 29.726 21.251 18.659 1.00 43.97 72 ALA A CA 1
ATOM 554 C C . ALA A 1 72 ? 30.128 21.233 20.137 1.00 43.97 72 ALA A C 1
ATOM 556 O O . ALA A 1 72 ? 29.439 21.749 21.015 1.00 43.97 72 ALA A O 1
ATOM 557 N N . SER A 1 73 ? 31.238 20.537 20.370 1.00 46.81 73 SER A N 1
ATOM 558 C CA . SER A 1 73 ? 32.170 20.677 21.479 1.00 46.81 73 SER A CA 1
ATOM 559 C C . SER A 1 73 ? 31.977 21.998 22.241 1.00 46.81 73 SER A C 1
ATOM 561 O O . SER A 1 73 ? 32.408 23.063 21.793 1.00 46.81 73 SER A O 1
ATOM 563 N N . GLN A 1 74 ? 31.321 21.942 23.408 1.00 49.81 74 GLN A N 1
ATOM 564 C CA . GLN A 1 74 ? 31.428 22.994 24.419 1.00 49.81 74 GLN A CA 1
ATOM 565 C C . GLN A 1 74 ? 32.849 22.944 24.983 1.00 49.81 74 GLN A C 1
ATOM 567 O O . GLN A 1 74 ? 33.119 22.336 26.014 1.00 49.81 74 GLN A O 1
ATOM 572 N N . ALA A 1 75 ? 33.769 23.570 24.262 1.00 50.41 75 ALA A N 1
ATOM 573 C CA . ALA A 1 75 ? 35.131 23.799 24.696 1.00 50.41 75 ALA A CA 1
ATOM 574 C C . ALA A 1 75 ? 35.634 25.111 24.085 1.00 50.41 75 ALA A C 1
ATOM 576 O O . ALA A 1 75 ? 36.284 25.108 23.046 1.00 50.41 75 ALA A O 1
ATOM 577 N N . ASN A 1 76 ? 35.330 26.242 24.725 1.00 46.91 76 ASN A N 1
ATOM 578 C CA . ASN A 1 76 ? 36.399 27.079 25.272 1.00 46.91 76 ASN A CA 1
ATOM 579 C C . ASN A 1 76 ? 35.863 28.260 26.083 1.00 46.91 76 ASN A C 1
ATOM 581 O O . ASN A 1 76 ? 35.155 29.133 25.587 1.00 46.91 76 ASN A O 1
ATOM 585 N N . SER A 1 77 ? 36.309 28.291 27.331 1.00 50.44 77 SER A N 1
ATOM 586 C CA . SER A 1 77 ? 36.548 29.476 28.140 1.00 50.44 77 SER A CA 1
ATOM 587 C C . SER A 1 77 ? 37.266 30.566 27.337 1.00 50.44 77 SER A C 1
ATOM 589 O O . SER A 1 77 ? 38.212 30.241 26.631 1.00 50.44 77 SER A O 1
ATOM 591 N N . ILE A 1 78 ? 36.895 31.836 27.521 1.00 52.66 78 ILE A N 1
ATOM 592 C CA . ILE A 1 78 ? 37.823 32.969 27.700 1.00 52.66 78 ILE A CA 1
ATOM 593 C C . ILE A 1 78 ? 37.037 34.118 28.348 1.00 52.66 78 ILE A C 1
ATOM 595 O O . ILE A 1 78 ? 36.039 34.601 27.817 1.00 52.66 78 ILE A O 1
ATOM 599 N N . SER A 1 79 ? 37.518 34.514 29.523 1.00 42.94 79 SER A N 1
ATOM 600 C CA . SER A 1 79 ? 37.200 35.752 30.227 1.00 42.94 79 SER A CA 1
ATOM 601 C C . SER A 1 79 ? 37.746 36.967 29.474 1.00 42.94 79 SER A C 1
ATOM 603 O O . SER A 1 79 ? 38.876 36.908 28.986 1.00 42.94 79 SER A O 1
ATOM 605 N N . VAL A 1 80 ? 37.010 38.082 29.481 1.00 48.03 80 VAL A N 1
ATOM 606 C CA . VAL A 1 80 ? 37.556 39.448 29.357 1.00 48.03 80 VAL A CA 1
ATOM 607 C C . VAL A 1 80 ? 36.851 40.331 30.373 1.00 48.03 80 VAL A C 1
ATOM 609 O O . VAL A 1 80 ? 35.605 40.236 30.445 1.00 48.03 80 VAL A O 1
#

Radius of gyration: 21.47 Å; chains: 1; bounding box: 57×47×47 Å

Sequence (80 aa):
MDDHTQEQINLYRANAQSFGDAALDAMNRGDIGLARTASRQAAQYARIVMQLESGEKQVAPEDRVEQSEPEASQANSISV

Secondary structure (DSSP, 8-state):
--HHHHHHHHHHHHHHHHHHHHHHHHHHTT-HHHHHHHHHHHHHHHHHHHHHHH--------------------------

pLDDT: mean 79.38, std 22.01, range [39.22, 98.19]